Protein AF-A0A929WAT1-F1 (afdb_monomer)

Mean predicted aligned error: 8.31 Å

Solvent-accessible surface area (backbone atoms only — not comparable to full-atom values): 8447 Å² total; per-residue (Å²): 130,62,70,65,61,58,52,51,53,51,51,52,51,51,52,51,51,53,49,51,62,67,71,39,82,64,56,59,59,51,46,73,75,37,51,70,60,57,62,59,48,46,58,53,56,53,50,53,52,50,51,54,49,51,54,52,11,49,54,49,27,51,54,50,50,71,44,98,63,99,64,79,67,50,62,69,58,28,35,52,45,43,54,51,18,50,52,34,11,74,73,33,78,91,49,60,43,13,62,61,50,42,24,58,60,38,20,78,75,71,34,57,73,53,21,47,50,42,51,50,51,48,51,51,51,55,53,49,51,49,54,52,51,53,50,51,50,51,52,50,49,50,64,78,41,39,80,66,50,56,72,74,75,111

Nearest PDB structures (foldseek):
  8j05-assembly1_G  TM=2.604E-01  e=2.501E+00  Homo sapiens
  8w4u-assembly1_D  TM=3.345E-01  e=9.838E+00  Homo sapiens

Sequence (154 aa):
MKPLYRNLFLLFGLCAIAFMVYSFPEGWETIKRNPTNVLLYLPGVVGIWCFVYLCNAWAFQILVNTSDHDKHLSFAHAFKLTVSGFAFSYTTPFGSGGAPYRVMELSRYIGTPRAVSSVALYSMMHVFSHFFLWTTALLAFVIAHFDVMTTWLW

pLDDT: mean 85.73, std 8.64, range [52.69, 95.12]

Secondary structure (DSSP, 8-state):
--HHHHHHHHHHHHHHHHHHHHT-TTHHHHHHH-HHHHHHHHHHHHHHHHHHHHHHHHHHHHHHHTSS-S-PPPHHHHHHHHHHHHHHHHHSGGGTTHHHHHHHHHHHHH-HHHHHHHHHHHHHHHHHHHHHHHHHHHHHHHHHTHHHHHTT--

Structure (mmCIF, N/CA/C/O backbone):
data_AF-A0A929WAT1-F1
#
_entry.id   AF-A0A929WAT1-F1
#
loop_
_atom_site.group_PDB
_atom_site.id
_atom_site.type_symbol
_atom_site.label_atom_id
_atom_site.label_alt_id
_atom_site.label_comp_id
_atom_site.label_asym_id
_atom_site.label_entity_id
_atom_site.label_seq_id
_atom_site.pdbx_PDB_ins_code
_atom_site.Cartn_x
_atom_site.Cartn_y
_atom_site.Cartn_z
_atom_site.occupancy
_atom_site.B_iso_or_equiv
_atom_site.auth_seq_id
_atom_site.auth_comp_id
_atom_site.auth_asym_id
_atom_site.auth_atom_id
_atom_site.pdbx_PDB_model_num
ATOM 1 N N . MET A 1 1 ? -25.841 1.429 -0.253 1.00 58.09 1 MET A N 1
ATOM 2 C CA . MET A 1 1 ? -25.832 2.000 -1.622 1.00 58.09 1 MET A CA 1
ATOM 3 C C . MET A 1 1 ? -26.996 1.413 -2.400 1.00 58.09 1 MET A C 1
ATOM 5 O O . MET A 1 1 ? -27.203 0.209 -2.300 1.00 58.09 1 MET A O 1
ATOM 9 N N . LYS A 1 2 ? -27.766 2.222 -3.140 1.00 75.75 2 LYS A N 1
ATOM 10 C CA . LYS A 1 2 ? -28.819 1.672 -4.011 1.00 75.75 2 LYS A CA 1
ATOM 11 C C . LYS A 1 2 ? -28.162 0.794 -5.094 1.00 75.75 2 LYS A C 1
ATOM 13 O O . LYS A 1 2 ? -27.111 1.190 -5.605 1.00 75.75 2 LYS A O 1
ATOM 18 N N . PRO A 1 3 ? -28.746 -0.364 -5.451 1.00 80.56 3 PRO A N 1
ATOM 19 C CA . PRO A 1 3 ? -28.135 -1.328 -6.376 1.00 80.56 3 PRO A CA 1
ATOM 20 C C . PRO A 1 3 ? -27.798 -0.720 -7.746 1.00 80.56 3 PRO A C 1
ATOM 22 O O . PRO A 1 3 ? -26.823 -1.127 -8.369 1.00 80.56 3 PRO A O 1
ATOM 25 N N . LEU A 1 4 ? -28.535 0.316 -8.160 1.00 80.44 4 LEU A N 1
ATOM 26 C CA . LEU A 1 4 ? -28.301 1.072 -9.390 1.00 80.44 4 LEU A CA 1
ATOM 27 C C . LEU A 1 4 ? -26.890 1.682 -9.468 1.00 80.44 4 LEU A C 1
ATOM 29 O O . LEU A 1 4 ? -26.180 1.447 -10.439 1.00 80.44 4 LEU A O 1
ATOM 33 N N . TYR A 1 5 ? -26.454 2.422 -8.440 1.00 77.81 5 TYR A N 1
ATOM 34 C CA . TYR A 1 5 ? -25.145 3.092 -8.454 1.00 77.81 5 TYR A CA 1
ATOM 35 C C . TYR A 1 5 ? -23.990 2.094 -8.445 1.00 77.81 5 TYR A C 1
ATOM 37 O O . TYR A 1 5 ? -22.996 2.303 -9.129 1.00 77.81 5 TYR A O 1
ATOM 45 N N . ARG A 1 6 ? -24.142 0.982 -7.713 1.00 75.69 6 ARG A N 1
ATOM 46 C CA . ARG A 1 6 ? -23.158 -0.107 -7.700 1.00 75.69 6 ARG A CA 1
ATOM 47 C C . ARG A 1 6 ? -22.978 -0.700 -9.099 1.00 75.69 6 ARG A C 1
ATOM 49 O O . ARG A 1 6 ? -21.850 -0.883 -9.540 1.00 75.69 6 ARG A O 1
ATOM 56 N N . ASN A 1 7 ? -24.083 -0.974 -9.790 1.00 86.00 7 ASN A N 1
ATOM 57 C CA . ASN A 1 7 ? -24.047 -1.560 -11.128 1.00 86.00 7 ASN A CA 1
ATOM 58 C C . ASN A 1 7 ? -23.502 -0.569 -12.171 1.00 86.00 7 ASN A C 1
ATOM 60 O O . ASN A 1 7 ? -22.756 -0.976 -13.055 1.00 86.00 7 ASN A O 1
ATOM 64 N N . LEU A 1 8 ? -23.812 0.725 -12.038 1.00 85.81 8 LEU A N 1
ATOM 65 C CA . LEU A 1 8 ? -23.278 1.775 -12.909 1.00 85.81 8 LEU A CA 1
ATOM 66 C C . LEU A 1 8 ? -21.755 1.921 -12.761 1.00 85.81 8 LEU A C 1
ATOM 68 O O . LEU A 1 8 ? -21.040 2.006 -13.754 1.00 85.81 8 LEU A O 1
ATOM 72 N N . PHE A 1 9 ? -21.254 1.893 -11.522 1.00 77.69 9 PHE A N 1
ATOM 73 C CA . PHE A 1 9 ? -19.819 1.958 -11.239 1.00 77.69 9 PHE A CA 1
ATOM 74 C C . PHE A 1 9 ? -19.065 0.742 -11.784 1.00 77.69 9 PHE A C 1
ATOM 76 O O . PHE A 1 9 ? -17.972 0.871 -12.330 1.00 77.69 9 PHE A O 1
ATOM 83 N N . LEU A 1 10 ? -19.677 -0.439 -11.666 1.00 82.06 10 LEU A N 1
ATOM 84 C CA . LEU A 1 10 ? -19.139 -1.680 -12.212 1.00 82.06 10 LEU A CA 1
ATOM 85 C C . LEU A 1 10 ? -19.060 -1.617 -13.742 1.00 82.06 10 LEU A C 1
ATOM 87 O O . LEU A 1 10 ? -18.015 -1.934 -14.306 1.00 82.06 10 LEU A O 1
ATOM 91 N N . LEU A 1 11 ? -20.125 -1.154 -14.406 1.00 89.25 11 LEU A N 1
ATOM 92 C CA . LEU A 1 11 ? -20.143 -0.963 -15.858 1.00 89.25 11 LEU A CA 1
ATOM 93 C C . LEU A 1 11 ? -19.039 0.006 -16.302 1.00 89.25 11 LEU A C 1
ATOM 95 O O . LEU A 1 11 ? -18.285 -0.304 -17.218 1.00 89.25 11 LEU A O 1
ATOM 99 N N . PHE A 1 12 ? -18.901 1.142 -15.614 1.00 86.19 12 PHE A N 1
ATOM 100 C CA . PHE A 1 12 ? -17.847 2.116 -15.888 1.00 86.19 12 PHE A CA 1
ATOM 101 C C . PHE A 1 12 ? -16.445 1.502 -15.762 1.00 86.19 12 PHE A C 1
ATOM 103 O O . PHE A 1 12 ? -15.622 1.669 -16.661 1.00 86.19 12 PHE A O 1
ATOM 110 N N . GLY A 1 13 ? -16.184 0.744 -14.691 1.00 80.19 13 GLY A N 1
ATOM 111 C CA . GLY A 1 13 ? -14.913 0.041 -14.504 1.00 80.19 13 GLY A CA 1
ATOM 112 C C . GLY A 1 13 ? -14.619 -0.964 -15.621 1.00 80.19 13 GLY A C 1
ATOM 113 O O . GLY A 1 13 ? -13.507 -0.990 -16.143 1.00 80.19 13 GLY A O 1
ATOM 114 N N . LEU A 1 14 ? -15.620 -1.742 -16.049 1.00 88.44 14 LEU A N 1
ATOM 115 C CA . LEU A 1 14 ? -15.480 -2.668 -17.179 1.00 88.44 14 LEU A CA 1
ATOM 116 C C . LEU A 1 14 ? -15.182 -1.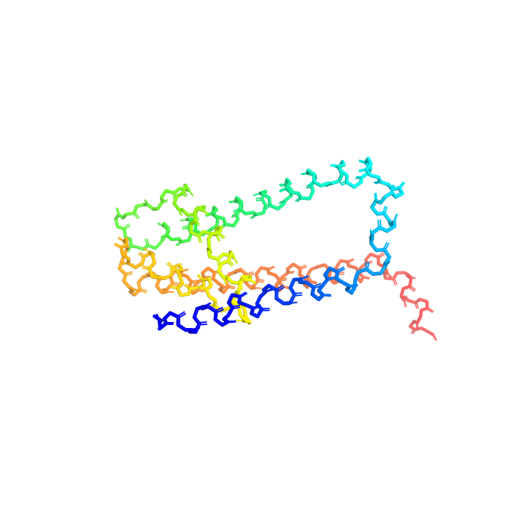935 -18.493 1.00 88.44 14 LEU A C 1
ATOM 118 O O . LEU A 1 14 ? -14.295 -2.356 -19.234 1.00 88.44 14 LEU A O 1
ATOM 122 N N . CYS A 1 15 ? -15.868 -0.822 -18.766 1.00 90.12 15 CYS A N 1
ATOM 123 C CA . CYS A 1 15 ? -15.592 0.012 -19.935 1.00 90.12 15 CYS A CA 1
ATOM 124 C C . CYS A 1 15 ? -14.167 0.583 -19.906 1.00 90.12 15 CYS A C 1
ATOM 126 O O . CYS A 1 15 ? -13.487 0.562 -20.929 1.00 90.12 15 CYS A O 1
ATOM 128 N N . ALA A 1 16 ? -13.687 1.041 -18.745 1.00 84.19 16 ALA A N 1
ATOM 129 C CA . ALA A 1 16 ? -12.325 1.548 -18.588 1.00 84.19 16 ALA A CA 1
ATOM 130 C C . ALA A 1 16 ? -11.266 0.457 -18.827 1.00 84.19 16 ALA A C 1
ATOM 132 O O . ALA A 1 16 ? -10.267 0.710 -19.499 1.00 84.19 16 ALA A O 1
ATOM 133 N N . ILE A 1 17 ? -11.497 -0.768 -18.337 1.00 86.50 17 ILE A N 1
ATOM 134 C CA . ILE A 1 17 ? -10.619 -1.920 -18.601 1.00 86.50 17 ILE A CA 1
ATOM 135 C C . ILE A 1 17 ? -10.611 -2.258 -20.095 1.00 86.50 17 ILE A C 1
ATOM 137 O O . ILE A 1 17 ? -9.541 -2.419 -20.678 1.00 86.50 17 ILE A O 1
ATOM 141 N N . ALA A 1 18 ? -11.783 -2.323 -20.735 1.00 88.94 18 ALA A N 1
ATOM 142 C CA . ALA A 1 18 ? -11.887 -2.586 -22.169 1.00 88.94 18 ALA A CA 1
ATOM 143 C C . ALA A 1 18 ? -11.156 -1.516 -22.997 1.00 88.94 18 ALA A C 1
ATOM 145 O O . ALA A 1 18 ? -10.433 -1.847 -23.935 1.00 88.94 18 ALA A O 1
ATOM 146 N N . PHE A 1 19 ? -11.280 -0.243 -22.611 1.00 89.00 19 PHE A N 1
ATOM 147 C CA . PHE A 1 19 ? -10.563 0.861 -23.241 1.00 89.00 19 PHE A CA 1
ATOM 148 C C . PHE A 1 19 ? -9.044 0.762 -23.053 1.00 89.00 19 PHE A C 1
ATOM 150 O O . PHE A 1 19 ? -8.308 0.989 -24.012 1.00 89.00 19 PHE A O 1
ATOM 157 N N . MET A 1 20 ? -8.566 0.390 -21.859 1.00 85.56 20 MET A N 1
ATOM 158 C CA . MET A 1 20 ? -7.138 0.154 -21.609 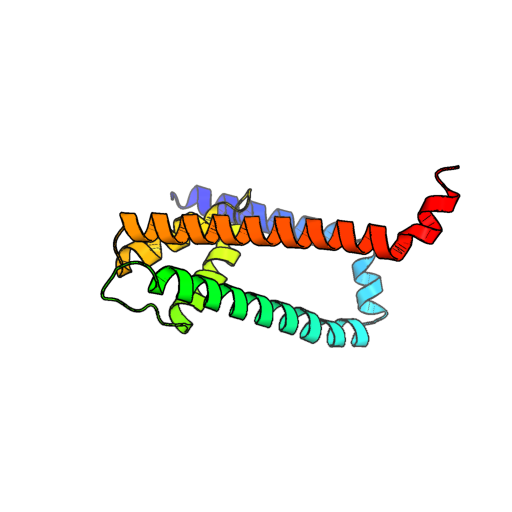1.00 85.56 20 MET A CA 1
ATOM 159 C C . MET A 1 20 ? -6.588 -0.981 -22.474 1.00 85.56 20 MET A C 1
ATOM 161 O O . MET A 1 20 ? -5.518 -0.836 -23.050 1.00 85.56 20 MET A O 1
ATOM 165 N N . VAL A 1 21 ? -7.331 -2.084 -22.602 1.00 86.38 21 VAL A N 1
ATOM 166 C CA . VAL A 1 21 ? -6.947 -3.228 -23.445 1.00 86.38 21 VAL A CA 1
ATOM 167 C C . VAL A 1 21 ? -6.924 -2.855 -24.929 1.00 86.38 21 VAL A C 1
ATOM 169 O O . VAL A 1 21 ? -6.019 -3.272 -25.651 1.00 86.38 21 VAL A O 1
ATOM 172 N N . TYR A 1 22 ? -7.904 -2.072 -25.387 1.00 86.00 22 TYR A N 1
ATOM 173 C CA . TYR A 1 22 ? -7.967 -1.586 -26.765 1.00 86.00 22 TYR A CA 1
ATOM 174 C C . TYR A 1 22 ? -6.839 -0.593 -27.077 1.00 86.00 22 TYR A C 1
ATOM 176 O O . TYR A 1 22 ? -6.203 -0.680 -28.123 1.00 86.00 22 TYR A O 1
ATOM 184 N N . SER A 1 23 ? -6.540 0.313 -26.144 1.00 85.25 23 SER A N 1
ATOM 185 C CA . SER A 1 23 ? -5.504 1.346 -26.278 1.00 85.25 23 SER A CA 1
ATOM 186 C C . SER A 1 23 ? -4.103 0.838 -25.925 1.00 85.25 23 SER A C 1
ATOM 188 O O . SER A 1 23 ? -3.279 1.623 -25.465 1.00 85.25 23 SER A O 1
ATOM 190 N N . PHE A 1 24 ? -3.831 -0.461 -26.102 1.00 82.38 24 PHE A N 1
ATOM 191 C CA . PHE A 1 24 ? -2.552 -1.113 -25.800 1.00 82.38 24 PHE A CA 1
ATOM 192 C C . PHE A 1 24 ? -1.852 -1.551 -27.103 1.00 82.38 24 PHE A C 1
ATOM 194 O O . PHE A 1 24 ? -1.785 -2.748 -27.393 1.00 82.38 24 PHE A O 1
ATOM 201 N N . PRO A 1 25 ? -1.357 -0.613 -27.937 1.00 68.62 25 PRO A N 1
ATOM 202 C CA . PRO A 1 25 ? -1.098 -0.871 -29.352 1.00 68.62 25 PRO A CA 1
ATOM 203 C C . PRO A 1 25 ? 0.155 -1.727 -29.559 1.00 68.62 25 PRO A C 1
ATOM 205 O O . PRO A 1 25 ? 0.172 -2.602 -30.417 1.00 68.62 25 PRO A O 1
ATOM 208 N N . GLU A 1 26 ? 1.191 -1.525 -28.741 1.00 72.88 26 GLU A N 1
ATOM 209 C CA . GLU A 1 26 ? 2.476 -2.234 -28.874 1.00 72.88 26 GLU A CA 1
ATOM 210 C C . GLU A 1 26 ? 2.649 -3.391 -27.888 1.00 72.88 26 GLU A C 1
ATOM 212 O O . GLU A 1 26 ? 3.526 -4.249 -28.038 1.00 72.88 26 GLU A O 1
ATOM 217 N N . GLY A 1 27 ? 1.815 -3.443 -26.854 1.00 77.19 27 GLY A N 1
ATOM 218 C CA . GLY A 1 27 ? 2.002 -4.413 -25.791 1.00 77.19 27 GLY A CA 1
ATOM 219 C C . GLY A 1 27 ? 1.595 -5.831 -26.192 1.00 77.19 27 GLY A C 1
ATOM 220 O O . GLY A 1 27 ? 2.242 -6.786 -25.762 1.00 77.19 27 GLY A O 1
ATOM 221 N N . TRP A 1 28 ? 0.611 -5.995 -27.086 1.00 79.00 28 TRP A N 1
ATOM 222 C CA . TRP A 1 28 ? 0.225 -7.326 -27.568 1.00 79.00 28 TRP A CA 1
ATOM 223 C C . TRP A 1 28 ? 1.301 -8.001 -28.413 1.00 79.00 28 TRP A C 1
ATOM 225 O O . TRP A 1 28 ? 1.586 -9.182 -28.213 1.00 79.00 28 TRP A O 1
ATOM 235 N N . GLU A 1 29 ? 1.943 -7.256 -29.306 1.00 80.81 29 GLU A N 1
ATOM 236 C CA . GLU A 1 29 ? 3.038 -7.783 -30.124 1.00 80.81 29 GLU A CA 1
ATOM 237 C C . GLU A 1 29 ? 4.296 -8.043 -29.282 1.00 80.81 29 GLU A C 1
ATOM 239 O O . GLU A 1 29 ? 4.966 -9.062 -29.458 1.00 80.81 29 GLU A O 1
ATOM 244 N N . THR A 1 30 ? 4.565 -7.203 -28.279 1.00 78.81 30 THR A N 1
ATOM 245 C CA . THR A 1 30 ? 5.676 -7.404 -27.334 1.00 78.81 30 THR A CA 1
ATOM 246 C C . THR A 1 30 ? 5.509 -8.678 -26.498 1.00 78.81 30 THR A C 1
ATOM 248 O O . THR A 1 30 ? 6.470 -9.435 -26.334 1.00 78.81 30 THR A O 1
ATOM 251 N N . ILE A 1 31 ? 4.291 -8.960 -26.015 1.00 82.25 31 ILE A N 1
ATOM 252 C CA . ILE A 1 31 ? 3.980 -10.182 -25.254 1.00 82.25 31 ILE A CA 1
ATOM 253 C C . ILE A 1 31 ? 4.121 -11.426 -26.139 1.00 82.25 31 ILE A C 1
ATOM 255 O O . ILE A 1 31 ? 4.736 -12.405 -25.716 1.00 82.25 31 ILE A O 1
ATOM 259 N N . LYS A 1 32 ? 3.608 -11.388 -27.378 1.00 82.12 32 LYS A N 1
ATOM 260 C CA . LYS A 1 32 ? 3.723 -12.510 -28.328 1.00 82.12 32 LYS A CA 1
ATOM 261 C C . LYS A 1 32 ? 5.167 -12.799 -28.730 1.00 82.12 32 LYS A C 1
ATOM 263 O O . LYS A 1 32 ? 5.518 -13.957 -28.934 1.00 82.12 32 LYS A O 1
ATOM 268 N N . ARG A 1 33 ? 6.001 -11.762 -28.849 1.00 84.50 33 ARG A N 1
ATOM 269 C CA . ARG A 1 33 ? 7.406 -11.890 -29.258 1.00 84.50 33 ARG A CA 1
ATOM 270 C C . ARG A 1 33 ? 8.316 -12.392 -28.132 1.00 84.50 33 ARG A C 1
ATOM 272 O O . ARG A 1 33 ? 9.327 -13.018 -28.425 1.00 84.50 33 ARG A O 1
ATOM 279 N N . ASN A 1 34 ? 7.968 -12.146 -26.864 1.00 85.69 34 ASN A N 1
ATOM 280 C CA . ASN A 1 34 ? 8.779 -12.520 -25.695 1.00 85.69 34 ASN A CA 1
ATOM 281 C C . ASN A 1 34 ? 7.976 -13.224 -24.574 1.00 85.69 34 ASN A C 1
ATOM 283 O O . ASN A 1 34 ? 8.060 -12.812 -23.412 1.00 85.69 34 ASN A O 1
ATOM 287 N N . PRO A 1 35 ? 7.227 -14.304 -24.863 1.00 83.38 35 PRO A N 1
ATOM 288 C CA . PRO A 1 35 ? 6.318 -14.913 -23.891 1.00 83.38 35 PRO A CA 1
ATOM 289 C C . PRO A 1 35 ? 7.062 -15.486 -22.677 1.00 83.38 35 PRO A C 1
ATOM 291 O O . PRO A 1 35 ? 6.623 -15.313 -21.542 1.00 83.38 35 PRO A O 1
ATOM 294 N N . THR A 1 36 ? 8.225 -16.105 -22.898 1.00 82.31 36 THR A N 1
ATOM 295 C CA . THR A 1 36 ? 9.039 -16.711 -21.836 1.00 82.31 36 THR A CA 1
ATOM 296 C C . THR A 1 36 ? 9.563 -15.670 -20.853 1.00 82.31 36 THR A C 1
ATOM 298 O O . THR A 1 36 ? 9.474 -15.871 -19.647 1.00 82.31 36 THR A O 1
ATOM 301 N N . ASN A 1 37 ? 10.057 -14.533 -21.350 1.00 84.00 37 ASN A N 1
ATOM 302 C CA . ASN A 1 37 ? 10.586 -13.470 -20.497 1.00 84.00 37 ASN A CA 1
ATOM 303 C C . ASN A 1 37 ? 9.466 -12.822 -19.679 1.00 84.00 37 ASN A C 1
ATOM 305 O O . ASN A 1 37 ? 9.603 -12.670 -18.470 1.00 84.00 37 ASN A O 1
ATOM 309 N N . VAL A 1 38 ? 8.329 -12.508 -20.311 1.00 84.25 38 VAL A N 1
ATOM 310 C CA . VAL A 1 38 ? 7.158 -11.947 -19.616 1.00 84.25 38 VAL A CA 1
ATOM 311 C C . VAL A 1 38 ? 6.685 -12.883 -18.504 1.00 84.25 38 VAL A C 1
ATOM 313 O O . VAL A 1 38 ? 6.460 -12.437 -17.378 1.00 84.25 38 VAL A O 1
ATOM 316 N N . LEU A 1 39 ? 6.591 -14.185 -18.789 1.00 84.38 39 LEU A N 1
ATOM 317 C CA . LEU A 1 39 ? 6.165 -15.173 -17.803 1.00 84.38 39 LEU A CA 1
ATOM 318 C C . LEU A 1 39 ? 7.179 -15.340 -16.664 1.00 84.38 39 LEU A C 1
ATOM 320 O O . LEU A 1 39 ? 6.772 -15.599 -15.538 1.00 84.38 39 LEU A O 1
ATOM 324 N N . LEU A 1 40 ? 8.475 -15.166 -16.930 1.00 88.00 40 LEU A N 1
ATOM 325 C CA . LEU A 1 40 ? 9.534 -15.301 -15.929 1.00 88.00 40 LEU A CA 1
ATOM 326 C C . LEU A 1 40 ? 9.661 -14.062 -15.024 1.00 88.00 40 LEU A C 1
ATOM 328 O O . LEU A 1 40 ? 9.909 -14.201 -13.827 1.00 88.00 40 LEU A O 1
ATOM 332 N N . TYR A 1 41 ? 9.435 -12.856 -15.555 1.00 88.25 41 TYR A N 1
ATOM 333 C CA . TYR A 1 41 ? 9.427 -11.620 -14.759 1.00 88.25 41 TYR A CA 1
ATOM 334 C C . TYR A 1 41 ? 8.182 -11.484 -13.876 1.00 88.25 41 TYR A C 1
ATOM 336 O O . TYR A 1 41 ? 8.249 -10.870 -12.810 1.00 88.25 41 TYR A O 1
ATOM 344 N N . LEU A 1 42 ? 7.052 -12.070 -14.282 1.00 88.94 42 LEU A N 1
ATOM 345 C CA . LEU A 1 42 ? 5.783 -11.946 -13.567 1.00 88.94 42 LEU A CA 1
ATOM 346 C C . LEU A 1 42 ? 5.846 -12.469 -12.112 1.00 88.94 42 LEU A C 1
ATOM 348 O O . LEU A 1 42 ? 5.459 -11.717 -11.215 1.00 88.94 42 LEU A O 1
ATOM 352 N N . PRO A 1 43 ? 6.405 -13.661 -11.815 1.00 91.69 43 PRO A N 1
ATOM 353 C CA . PRO A 1 43 ? 6.662 -14.104 -10.445 1.00 91.69 43 PRO A CA 1
ATOM 354 C C . PRO A 1 43 ? 7.550 -13.151 -9.644 1.00 91.69 43 PRO A C 1
ATOM 356 O O . PRO A 1 43 ? 7.299 -12.950 -8.460 1.00 91.69 43 PRO A O 1
ATOM 359 N N . GLY A 1 44 ? 8.557 -12.537 -10.274 1.00 91.88 44 GLY A N 1
ATOM 360 C CA . GLY A 1 44 ? 9.432 -11.565 -9.614 1.00 91.88 44 GLY A CA 1
ATOM 361 C C . GLY A 1 44 ? 8.662 -10.327 -9.159 1.00 91.88 44 GLY A C 1
ATOM 362 O O . GLY A 1 44 ? 8.737 -9.937 -7.995 1.00 91.88 44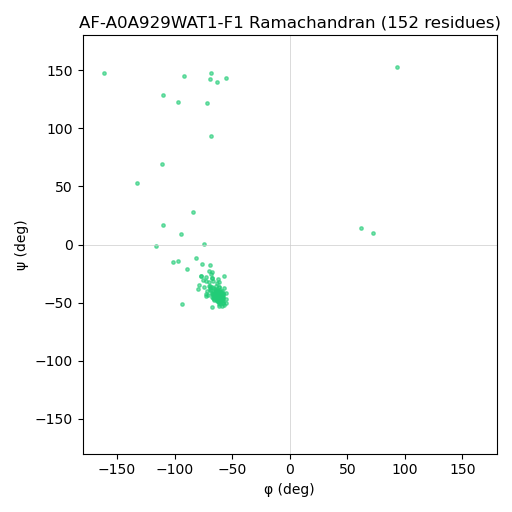 GLY A O 1
ATOM 363 N N . VAL A 1 45 ? 7.846 -9.761 -10.051 1.00 91.25 45 VAL A N 1
ATOM 364 C CA . VAL A 1 45 ? 6.981 -8.615 -9.738 1.00 91.25 45 VAL A CA 1
ATOM 365 C C . VAL A 1 45 ? 5.986 -8.976 -8.633 1.00 91.25 45 VAL A C 1
ATOM 367 O O . VAL A 1 45 ? 5.884 -8.258 -7.639 1.00 91.25 45 VAL A O 1
ATOM 370 N N . VAL A 1 46 ? 5.289 -10.108 -8.762 1.00 92.44 46 VAL A N 1
ATOM 371 C CA . VAL A 1 46 ? 4.322 -10.577 -7.755 1.00 92.44 46 VAL A CA 1
ATOM 372 C C . VAL A 1 46 ? 5.000 -10.822 -6.404 1.00 92.44 46 VAL A C 1
ATOM 374 O O . VAL A 1 46 ? 4.453 -10.442 -5.370 1.00 92.44 46 VAL A O 1
ATOM 377 N N . GLY A 1 47 ? 6.199 -11.406 -6.397 1.00 94.06 47 GLY A N 1
ATOM 378 C CA . GLY A 1 47 ? 6.978 -11.665 -5.189 1.00 94.06 47 GLY A CA 1
ATOM 379 C C . GLY A 1 47 ? 7.365 -10.383 -4.454 1.00 94.06 47 GLY A C 1
ATOM 380 O O . GLY A 1 47 ? 7.153 -10.286 -3.245 1.00 94.06 47 GLY A O 1
ATOM 381 N N . ILE A 1 48 ? 7.850 -9.372 -5.182 1.00 94.19 48 ILE A N 1
ATOM 382 C CA . ILE A 1 48 ? 8.179 -8.055 -4.613 1.00 94.19 48 ILE A CA 1
ATOM 383 C C . ILE A 1 48 ? 6.930 -7.414 -4.002 1.00 94.19 48 ILE A C 1
ATOM 385 O O . ILE A 1 48 ? 6.961 -6.967 -2.857 1.00 94.19 48 ILE A O 1
ATOM 389 N N . TRP A 1 49 ? 5.806 -7.414 -4.722 1.00 91.12 49 TRP A N 1
ATOM 390 C CA . TRP A 1 49 ? 4.552 -6.859 -4.207 1.00 91.12 49 TRP A CA 1
AT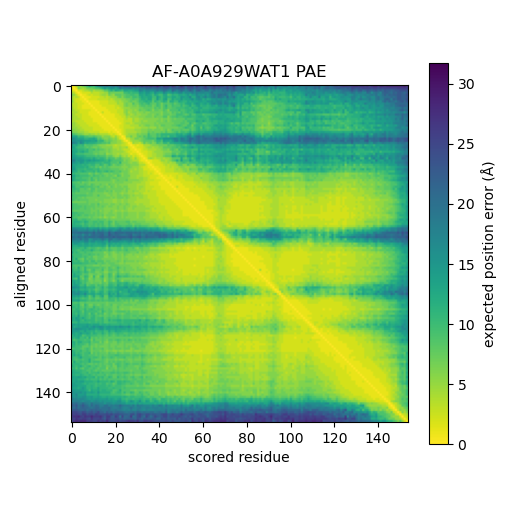OM 391 C C . TRP A 1 49 ? 4.038 -7.608 -2.977 1.00 91.12 49 TRP A C 1
ATOM 393 O O . TRP A 1 49 ? 3.598 -6.974 -2.018 1.00 91.12 49 TRP A O 1
ATOM 403 N N . CYS A 1 50 ? 4.145 -8.937 -2.962 1.00 92.81 50 CYS A N 1
ATOM 404 C CA . CYS A 1 50 ? 3.806 -9.748 -1.797 1.00 92.81 50 CYS A CA 1
ATOM 405 C C . CYS A 1 50 ? 4.639 -9.327 -0.579 1.00 92.81 50 CYS A C 1
ATOM 407 O O . CYS A 1 50 ? 4.083 -9.034 0.479 1.00 92.81 50 CYS A O 1
ATOM 409 N N . PHE A 1 51 ? 5.957 -9.194 -0.749 1.00 94.50 51 PHE A N 1
ATOM 410 C CA . PHE A 1 51 ? 6.857 -8.737 0.308 1.00 94.50 51 PHE A CA 1
ATOM 411 C C . PHE A 1 51 ? 6.481 -7.342 0.830 1.00 94.50 51 PHE A C 1
ATOM 413 O O . PHE A 1 51 ? 6.323 -7.149 2.036 1.00 94.50 51 PHE A O 1
ATOM 420 N N . VAL A 1 52 ? 6.230 -6.385 -0.068 1.00 92.62 52 VAL A N 1
ATOM 421 C CA . VAL A 1 52 ? 5.795 -5.025 0.295 1.00 92.62 52 VAL A CA 1
ATOM 422 C C . VAL A 1 52 ? 4.483 -5.042 1.087 1.00 92.62 52 VAL A C 1
ATOM 424 O O . VAL A 1 52 ? 4.325 -4.289 2.052 1.00 92.62 52 VAL A O 1
ATOM 427 N N . TYR A 1 53 ? 3.534 -5.903 0.715 1.00 92.12 53 TYR A N 1
ATOM 428 C CA . TYR A 1 53 ? 2.258 -6.033 1.419 1.00 92.12 53 TYR A CA 1
ATOM 429 C C . TYR A 1 53 ? 2.424 -6.660 2.806 1.00 92.12 53 TYR A C 1
ATOM 431 O O . TYR A 1 53 ? 1.760 -6.220 3.745 1.00 92.12 53 TYR A O 1
ATOM 439 N N . LEU A 1 54 ? 3.323 -7.636 2.960 1.00 94.19 54 LEU A N 1
ATOM 440 C CA . LEU A 1 54 ? 3.657 -8.226 4.258 1.00 94.19 54 LEU A CA 1
ATOM 441 C C . LEU A 1 54 ? 4.273 -7.181 5.197 1.00 94.19 54 LEU A C 1
ATOM 443 O O . LEU A 1 54 ? 3.804 -7.033 6.325 1.00 94.19 54 LEU A O 1
ATOM 447 N N . CYS A 1 55 ? 5.246 -6.396 4.723 1.00 94.12 55 CYS A N 1
ATOM 448 C CA . CYS A 1 55 ? 5.836 -5.303 5.502 1.00 94.12 55 CYS A CA 1
ATOM 449 C C . CYS A 1 55 ? 4.790 -4.250 5.895 1.00 94.12 55 CYS A C 1
ATOM 451 O O . CYS A 1 55 ? 4.749 -3.818 7.046 1.00 94.12 55 CYS A O 1
ATOM 453 N N . ASN A 1 56 ? 3.899 -3.876 4.973 1.00 93.12 56 ASN A N 1
ATOM 454 C CA . ASN A 1 56 ? 2.817 -2.933 5.260 1.00 93.12 56 ASN A CA 1
ATOM 455 C C . ASN A 1 56 ? 1.822 -3.468 6.294 1.00 93.12 56 ASN A C 1
ATOM 457 O O . ASN A 1 56 ? 1.396 -2.732 7.183 1.00 93.12 56 ASN A O 1
ATOM 461 N N . ALA A 1 57 ? 1.449 -4.743 6.189 1.00 93.69 57 ALA A N 1
ATOM 462 C CA . ALA A 1 57 ? 0.584 -5.397 7.160 1.00 93.69 57 ALA A CA 1
ATOM 463 C C . ALA A 1 57 ? 1.230 -5.453 8.543 1.00 93.69 57 ALA A C 1
ATOM 465 O O . ALA A 1 57 ? 0.557 -5.201 9.541 1.00 93.69 57 ALA A O 1
ATOM 466 N N . TRP A 1 58 ? 2.532 -5.721 8.593 1.00 93.88 58 TRP A N 1
ATOM 467 C CA . TRP A 1 58 ? 3.277 -5.752 9.839 1.00 93.88 58 TRP A CA 1
ATOM 468 C C . TRP A 1 58 ? 3.362 -4.368 10.487 1.00 93.88 58 TRP A C 1
ATOM 470 O O . TRP A 1 58 ? 3.046 -4.225 11.666 1.00 93.88 58 TRP A O 1
ATOM 480 N N . ALA A 1 59 ? 3.677 -3.330 9.707 1.00 92.50 59 ALA A N 1
ATOM 481 C CA . ALA A 1 59 ? 3.684 -1.949 10.181 1.00 92.50 59 ALA A CA 1
ATOM 482 C C . ALA A 1 59 ? 2.309 -1.522 10.725 1.00 92.50 59 ALA A C 1
ATOM 484 O O . ALA A 1 59 ? 2.218 -0.932 11.801 1.00 92.50 59 ALA A O 1
ATOM 485 N N . PHE A 1 60 ? 1.228 -1.873 10.018 1.00 92.12 60 PHE A N 1
ATOM 486 C CA . PHE A 1 60 ? -0.136 -1.609 10.478 1.00 92.12 60 PHE A CA 1
ATOM 487 C C . PHE A 1 60 ? -0.458 -2.348 11.784 1.00 92.12 60 PHE A C 1
ATOM 489 O O . PHE A 1 60 ? -1.029 -1.758 12.698 1.00 92.12 60 PHE A O 1
ATOM 496 N N . GLN A 1 61 ? -0.059 -3.617 11.902 1.00 93.69 61 GLN A N 1
ATOM 497 C CA . GLN A 1 61 ? -0.263 -4.413 13.110 1.00 93.69 61 GLN A CA 1
ATOM 498 C C . GLN A 1 61 ? 0.452 -3.810 14.322 1.00 93.69 61 GLN A C 1
ATOM 500 O O . GLN A 1 61 ? -0.158 -3.697 15.382 1.00 93.69 61 GLN A O 1
ATOM 505 N N . ILE A 1 62 ? 1.725 -3.426 14.171 1.00 91.75 62 ILE A N 1
ATOM 506 C CA . ILE A 1 62 ? 2.509 -2.797 15.242 1.00 91.75 62 ILE A CA 1
ATOM 507 C C . ILE A 1 62 ? 1.799 -1.530 15.710 1.00 91.75 62 ILE A C 1
ATOM 509 O O . ILE A 1 62 ? 1.524 -1.382 16.893 1.00 91.75 62 ILE A O 1
ATOM 513 N N . LEU A 1 63 ? 1.422 -0.658 14.775 1.00 90.06 63 LEU A N 1
ATOM 514 C CA . LEU A 1 63 ? 0.805 0.625 15.092 1.00 90.06 63 LEU A CA 1
ATOM 515 C C . LEU A 1 63 ? -0.543 0.476 15.813 1.00 90.06 63 LEU A C 1
ATOM 517 O O . LEU A 1 63 ? -0.822 1.206 16.766 1.00 90.06 63 LEU A O 1
ATOM 521 N N . VAL A 1 64 ? -1.371 -0.486 15.397 1.00 87.94 64 VAL A N 1
ATOM 522 C CA . VAL A 1 64 ? -2.616 -0.800 16.109 1.00 87.94 64 VAL A CA 1
ATOM 523 C C . VAL A 1 64 ? -2.306 -1.354 17.500 1.00 87.94 64 VAL A C 1
ATOM 525 O O . VAL A 1 64 ? -2.860 -0.852 18.469 1.00 87.94 64 VAL A O 1
ATOM 528 N N . ASN A 1 65 ? -1.386 -2.313 17.627 1.00 88.31 65 ASN A N 1
ATOM 529 C CA . ASN A 1 65 ? -1.061 -2.975 18.898 1.00 88.31 65 ASN A CA 1
ATOM 530 C C . ASN A 1 65 ? -0.330 -2.084 19.912 1.00 88.31 65 ASN A C 1
ATOM 532 O O . ASN A 1 65 ? -0.395 -2.363 21.102 1.00 88.31 65 ASN A O 1
ATOM 536 N N . THR A 1 66 ? 0.350 -1.026 19.469 1.00 84.62 66 THR A N 1
ATOM 537 C CA . THR A 1 66 ? 0.946 -0.007 20.350 1.00 84.62 66 THR A CA 1
ATOM 538 C C . THR A 1 66 ? -0.102 0.953 20.923 1.00 84.62 66 THR A C 1
ATOM 540 O O . THR A 1 66 ? 0.170 1.652 21.894 1.00 84.62 66 THR A O 1
ATOM 543 N N . SER A 1 67 ? -1.306 1.002 20.347 1.00 75.25 67 SER A N 1
ATOM 544 C CA . SER A 1 67 ? -2.397 1.810 20.897 1.00 75.25 67 SER A CA 1
ATOM 545 C C . SER A 1 67 ? -2.874 1.206 22.227 1.00 75.25 67 SER A C 1
ATOM 547 O O . SER A 1 67 ? -2.938 -0.012 22.361 1.00 75.25 67 SER A O 1
ATOM 549 N N . ASP A 1 68 ? -3.230 2.037 23.205 1.00 68.25 68 ASP A N 1
ATOM 550 C CA . ASP A 1 68 ? -3.628 1.598 24.552 1.00 68.25 68 ASP A CA 1
ATOM 551 C C . ASP A 1 68 ? -4.987 0.855 24.534 1.00 68.25 68 ASP A C 1
ATOM 553 O O . ASP A 1 68 ? -6.064 1.468 24.496 1.00 68.25 68 ASP A O 1
ATOM 557 N N . HIS A 1 69 ? -4.942 -0.481 24.432 1.00 72.44 69 HIS A N 1
ATOM 558 C CA . HIS A 1 69 ? -6.104 -1.374 24.454 1.00 72.44 69 HIS A CA 1
ATOM 559 C C . HIS A 1 69 ? -5.725 -2.831 24.770 1.00 72.44 69 HIS A C 1
ATOM 561 O O . HIS A 1 69 ? -4.695 -3.327 24.329 1.00 72.44 69 HIS A O 1
ATOM 567 N N . ASP A 1 70 ? -6.627 -3.551 25.441 1.00 73.62 70 ASP A N 1
ATOM 568 C CA . ASP A 1 70 ? -6.404 -4.937 25.896 1.00 73.62 70 ASP A CA 1
ATOM 569 C C . ASP A 1 70 ? -6.452 -6.000 24.781 1.00 73.62 70 ASP A C 1
ATOM 571 O O . ASP A 1 70 ? -6.351 -7.199 25.042 1.00 73.62 70 ASP A O 1
ATOM 575 N N . LYS A 1 71 ? -6.677 -5.597 23.525 1.00 77.25 71 LYS A N 1
ATOM 576 C CA . LYS A 1 71 ? -6.867 -6.524 22.402 1.00 77.25 71 LYS A CA 1
ATOM 577 C C . LYS A 1 71 ? -5.672 -6.470 21.467 1.00 77.25 71 LYS A C 1
ATOM 579 O O . LYS A 1 71 ? -5.327 -5.414 20.970 1.00 77.25 71 LYS A O 1
ATOM 584 N N . HIS A 1 72 ? -5.097 -7.619 21.137 1.00 81.88 72 HIS A N 1
ATOM 585 C CA . HIS A 1 72 ? -4.022 -7.691 20.152 1.00 81.88 72 HIS A CA 1
ATOM 586 C C . HIS A 1 72 ? -4.563 -8.078 18.776 1.00 81.88 72 HIS A C 1
ATOM 588 O O . HIS A 1 72 ? -5.150 -9.145 18.590 1.00 81.88 72 HIS A O 1
ATOM 594 N N . LEU A 1 73 ? -4.315 -7.233 17.776 1.00 86.12 73 LEU A N 1
ATOM 595 C CA . LEU A 1 73 ? -4.574 -7.558 16.383 1.00 86.12 73 LEU A CA 1
ATOM 596 C C . LEU A 1 73 ? -3.542 -8.594 15.905 1.00 86.12 73 LEU A C 1
ATOM 598 O O . LEU A 1 73 ? -2.328 -8.364 15.939 1.00 86.12 73 LEU A O 1
ATOM 602 N N . SER A 1 74 ? -4.034 -9.746 15.449 1.00 91.12 74 SER A N 1
ATOM 603 C CA . SER A 1 74 ? -3.214 -10.783 14.813 1.00 91.12 74 SER A CA 1
ATOM 604 C C . SER A 1 74 ? -2.695 -10.320 13.448 1.00 91.12 74 SER A C 1
ATOM 606 O O . SER A 1 74 ? -3.400 -9.619 12.715 1.00 91.12 74 SER A O 1
ATOM 608 N N . PHE A 1 75 ? -1.497 -10.776 13.067 1.00 91.38 75 PHE A N 1
ATOM 609 C CA . PHE A 1 75 ? -0.887 -10.480 11.767 1.00 91.38 75 PHE A CA 1
ATOM 610 C C . PHE A 1 75 ? -1.795 -10.874 10.599 1.00 91.38 75 PHE A C 1
ATOM 612 O O . PHE A 1 75 ? -1.963 -10.098 9.666 1.00 91.38 75 PHE A O 1
ATOM 619 N N . ALA A 1 76 ? -2.453 -12.036 10.666 1.00 91.88 76 ALA A N 1
ATOM 620 C CA . ALA A 1 76 ? -3.357 -12.483 9.604 1.00 91.88 76 ALA A CA 1
ATOM 621 C C . ALA A 1 76 ? -4.542 -11.520 9.411 1.00 91.88 76 ALA A C 1
ATOM 623 O O . ALA A 1 76 ? -4.971 -11.254 8.286 1.00 91.88 76 ALA A O 1
ATOM 624 N N . HIS A 1 77 ? -5.048 -10.955 10.511 1.00 91.44 77 HIS A N 1
ATOM 625 C CA . HIS A 1 77 ? -6.143 -9.994 10.463 1.00 91.44 77 HIS A CA 1
ATOM 626 C C . HIS A 1 77 ? -5.667 -8.640 9.921 1.00 91.44 77 HIS A C 1
ATOM 628 O O . HIS A 1 77 ? -6.322 -8.064 9.050 1.00 91.44 77 HIS A O 1
ATOM 634 N N . ALA A 1 78 ? -4.492 -8.176 10.358 1.00 91.50 78 ALA A N 1
ATOM 635 C CA . ALA A 1 78 ? -3.844 -6.986 9.815 1.00 91.50 78 ALA A CA 1
ATOM 636 C C . ALA A 1 78 ? -3.553 -7.132 8.313 1.00 91.50 78 ALA A C 1
ATOM 638 O O . ALA A 1 78 ? -3.854 -6.229 7.540 1.00 91.50 78 ALA A O 1
ATOM 639 N N . PHE A 1 79 ? -3.057 -8.289 7.872 1.00 92.88 79 PHE A N 1
ATOM 640 C CA . PHE A 1 79 ? -2.793 -8.585 6.466 1.00 92.88 79 PHE A CA 1
ATOM 641 C C . PHE A 1 79 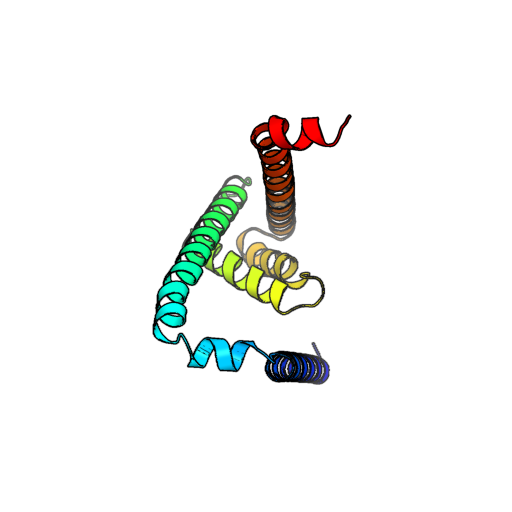? -4.067 -8.5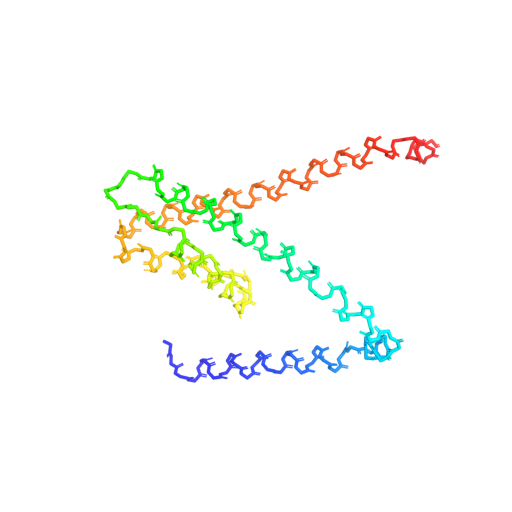43 5.624 1.00 92.88 79 PHE A C 1
ATOM 643 O O . PHE A 1 79 ? -4.107 -7.849 4.608 1.00 92.88 79 PHE A O 1
ATOM 650 N N . LYS A 1 80 ? -5.147 -9.187 6.088 1.00 93.56 80 LYS A N 1
ATOM 651 C CA . LYS A 1 80 ? -6.463 -9.108 5.442 1.00 93.56 80 LYS A CA 1
ATOM 652 C C . LYS A 1 80 ? -6.922 -7.655 5.298 1.00 93.56 80 LYS A C 1
ATOM 654 O O . LYS A 1 80 ? -7.294 -7.254 4.196 1.00 93.56 80 LYS A O 1
ATOM 659 N N . LEU A 1 81 ? -6.883 -6.867 6.376 1.00 91.69 81 LEU A N 1
ATOM 660 C CA . LEU A 1 81 ? -7.265 -5.445 6.391 1.00 91.69 81 LEU A CA 1
ATOM 661 C C . LEU A 1 81 ? -6.406 -4.588 5.453 1.00 91.69 81 LEU A C 1
ATOM 663 O O . LEU A 1 81 ? -6.915 -3.693 4.774 1.00 91.69 81 LEU A O 1
ATOM 667 N N . THR A 1 82 ? -5.109 -4.870 5.390 1.00 91.50 82 THR A N 1
ATOM 668 C CA . THR A 1 82 ? -4.168 -4.163 4.526 1.00 91.50 82 THR A CA 1
ATOM 669 C C . THR A 1 82 ? -4.454 -4.445 3.056 1.00 91.50 82 THR A C 1
ATOM 671 O O . THR A 1 82 ? -4.702 -3.492 2.314 1.00 91.50 82 THR A O 1
ATOM 674 N N . VAL A 1 83 ? -4.514 -5.723 2.659 1.00 92.12 83 VAL A N 1
ATOM 675 C CA . VAL A 1 83 ? -4.779 -6.159 1.275 1.00 92.12 83 VAL A CA 1
ATOM 676 C C . VAL A 1 83 ? -6.122 -5.626 0.785 1.00 92.12 83 VAL A C 1
ATOM 678 O O . VAL A 1 83 ? -6.194 -4.963 -0.247 1.00 92.12 83 VAL A O 1
ATOM 681 N N . SER A 1 84 ? -7.190 -5.870 1.548 1.00 90.75 84 SER A N 1
ATOM 682 C CA . SER A 1 84 ? -8.536 -5.407 1.195 1.00 90.75 84 SER A CA 1
ATOM 683 C C . SER A 1 84 ? -8.649 -3.882 1.197 1.00 90.75 84 SER A C 1
ATOM 685 O O . SER A 1 84 ? -9.266 -3.327 0.295 1.00 90.75 84 SER A O 1
ATOM 687 N N . GLY A 1 85 ? -8.000 -3.185 2.136 1.00 90.19 85 GLY A N 1
ATOM 688 C CA . GLY A 1 85 ? -7.957 -1.723 2.139 1.00 90.19 85 GLY A CA 1
ATOM 689 C C . GLY A 1 85 ? -7.281 -1.157 0.890 1.00 90.19 85 GLY A C 1
ATOM 690 O O . GLY A 1 85 ? -7.822 -0.245 0.275 1.00 90.19 85 GLY A O 1
ATOM 691 N N . PHE A 1 86 ? -6.153 -1.730 0.459 1.00 89.50 86 PHE A N 1
ATOM 692 C CA . PHE A 1 86 ? -5.513 -1.326 -0.795 1.00 89.50 86 PHE A CA 1
ATOM 693 C C . PHE A 1 86 ? -6.387 -1.648 -2.009 1.00 89.50 86 PHE A C 1
ATOM 695 O O . PHE A 1 86 ? -6.567 -0.785 -2.861 1.00 89.50 86 PHE A O 1
ATOM 702 N N . ALA A 1 87 ? -7.007 -2.830 -2.059 1.00 88.06 87 ALA A N 1
ATOM 703 C CA . ALA A 1 87 ? -7.940 -3.186 -3.128 1.00 88.06 87 ALA A CA 1
ATOM 704 C C . ALA A 1 87 ? -9.115 -2.194 -3.226 1.00 88.06 87 ALA A C 1
ATOM 706 O O . ALA A 1 87 ? -9.461 -1.751 -4.322 1.00 88.06 87 ALA A O 1
ATOM 707 N N . PHE A 1 88 ? -9.692 -1.785 -2.090 1.00 85.06 88 PHE A N 1
ATOM 708 C CA . PHE A 1 88 ? -10.719 -0.743 -2.059 1.00 85.06 88 PHE A CA 1
ATOM 709 C C . PHE A 1 88 ? -10.182 0.601 -2.548 1.00 85.06 88 PHE A C 1
ATOM 711 O O . PHE A 1 88 ? -10.825 1.232 -3.378 1.00 85.06 88 PHE A O 1
ATOM 718 N N . SER A 1 89 ? -8.995 1.023 -2.108 1.00 87.88 89 SER A N 1
ATOM 719 C CA . SER A 1 89 ? -8.380 2.253 -2.611 1.00 87.88 89 SER A CA 1
ATOM 720 C C . SER A 1 89 ? -8.173 2.217 -4.128 1.00 87.88 89 SER A C 1
ATOM 722 O O . SER A 1 89 ? -8.609 3.146 -4.797 1.00 87.88 89 SER A O 1
ATOM 724 N N . TYR A 1 90 ? -7.613 1.144 -4.693 1.00 82.94 90 TYR A N 1
ATOM 725 C CA . TYR A 1 90 ? -7.361 1.044 -6.138 1.00 82.94 90 TYR A CA 1
ATOM 726 C C . TYR A 1 90 ? -8.626 0.942 -6.996 1.00 82.94 90 TYR A C 1
ATOM 728 O O . TYR A 1 90 ? -8.603 1.317 -8.164 1.00 82.94 90 TYR A O 1
ATOM 736 N N . THR A 1 91 ? -9.729 0.441 -6.440 1.00 77.19 91 THR A N 1
ATOM 737 C CA . THR A 1 91 ? -11.003 0.320 -7.170 1.00 77.19 91 THR A CA 1
ATOM 738 C C . THR A 1 91 ? -11.879 1.566 -7.059 1.00 77.19 91 THR A C 1
ATOM 740 O O . THR A 1 91 ? -12.745 1.784 -7.906 1.00 77.19 91 THR A O 1
ATOM 743 N N . THR A 1 92 ? -11.664 2.404 -6.042 1.00 76.81 92 THR A N 1
ATOM 744 C CA . THR A 1 92 ? -12.388 3.671 -5.875 1.00 76.81 92 THR A CA 1
ATOM 745 C C . THR A 1 92 ? -11.666 4.850 -6.530 1.00 76.81 92 THR A C 1
ATOM 747 O O . THR A 1 92 ? -10.439 4.933 -6.457 1.00 76.81 92 THR A O 1
ATOM 750 N N . PRO A 1 93 ? -12.397 5.833 -7.089 1.00 65.06 93 PRO A N 1
ATOM 751 C CA . PRO A 1 93 ? -11.797 7.082 -7.539 1.00 65.06 93 PRO A CA 1
ATOM 752 C C . PRO A 1 93 ? -11.028 7.760 -6.410 1.00 65.06 93 PRO A C 1
ATOM 754 O O . PRO A 1 93 ? -11.456 7.751 -5.249 1.00 65.06 93 PRO A O 1
ATOM 757 N N . PHE A 1 94 ? -9.906 8.377 -6.770 1.00 70.75 94 PHE A N 1
ATOM 758 C CA . PHE A 1 94 ? -9.053 9.137 -5.854 1.00 70.75 94 PHE A CA 1
ATOM 759 C C . PHE A 1 94 ? -8.449 8.321 -4.696 1.00 70.75 94 PHE A C 1
ATOM 761 O O . PHE A 1 94 ? -7.954 8.910 -3.741 1.00 70.75 94 PHE A O 1
ATOM 768 N N . GLY A 1 95 ? -8.483 6.981 -4.729 1.00 73.94 95 GLY A N 1
ATOM 769 C CA . GLY A 1 95 ? -7.843 6.168 -3.686 1.00 73.94 95 GLY A CA 1
ATOM 770 C C . GLY A 1 95 ? -8.563 6.168 -2.331 1.00 73.94 95 GLY A C 1
ATOM 771 O O . GLY A 1 95 ? -8.015 5.676 -1.343 1.00 73.94 95 GLY A O 1
ATOM 772 N N . SER A 1 96 ? -9.776 6.720 -2.260 1.00 78.50 96 SER A N 1
ATOM 773 C CA . SER A 1 96 ? -10.428 7.116 -1.003 1.00 78.50 96 SER A CA 1
ATOM 774 C C . SER A 1 96 ? -11.126 5.983 -0.234 1.00 78.50 96 SER A C 1
ATOM 776 O O . SER A 1 96 ? -11.482 6.167 0.928 1.00 78.50 96 SER A O 1
ATOM 778 N N . GLY A 1 97 ? -11.313 4.803 -0.833 1.00 83.06 97 GLY A N 1
ATOM 779 C CA . GLY A 1 97 ? -12.093 3.706 -0.246 1.00 83.06 97 GLY A CA 1
ATOM 780 C C . GLY A 1 97 ? -11.400 2.897 0.857 1.00 83.06 97 GLY A C 1
ATOM 781 O O . GLY A 1 97 ? -12.073 2.344 1.728 1.00 83.06 97 GLY A O 1
ATOM 782 N N . GLY A 1 98 ? -10.068 2.817 0.856 1.00 87.75 98 GLY A N 1
ATOM 783 C CA . GLY A 1 98 ? -9.328 1.930 1.760 1.00 87.75 98 GLY A CA 1
ATOM 784 C C . GLY A 1 98 ? -9.344 2.356 3.227 1.00 87.75 98 GLY A C 1
ATOM 785 O O . GLY A 1 98 ? -9.553 1.526 4.113 1.00 87.75 98 GLY A O 1
ATOM 786 N N . ALA A 1 99 ? -9.163 3.651 3.494 1.00 88.06 99 ALA A N 1
ATOM 787 C CA . ALA A 1 99 ? -9.173 4.208 4.846 1.00 88.06 99 ALA A CA 1
ATOM 788 C C . ALA A 1 99 ? -10.520 4.014 5.580 1.00 88.06 99 ALA A C 1
ATOM 790 O O . ALA A 1 99 ? -10.509 3.427 6.666 1.00 88.06 99 ALA A O 1
ATOM 791 N N . PRO A 1 100 ? -11.687 4.409 5.023 1.00 89.25 100 PRO A N 1
ATOM 792 C CA . PRO A 1 100 ? -12.972 4.207 5.693 1.00 89.25 100 PRO A CA 1
ATOM 793 C C . PRO A 1 100 ? -13.302 2.724 5.888 1.00 89.25 100 PRO A C 1
ATOM 795 O O . PRO A 1 100 ? -13.877 2.363 6.913 1.00 89.25 100 PRO A O 1
ATOM 798 N N . TYR A 1 101 ? -12.889 1.848 4.965 1.00 91.06 101 TYR A N 1
ATOM 799 C CA . TYR A 1 101 ? -13.037 0.403 5.137 1.00 91.06 101 TYR A CA 1
ATOM 800 C C . TYR A 1 101 ? -12.245 -0.119 6.348 1.00 91.06 101 TYR A C 1
ATOM 802 O O . TYR A 1 101 ? -12.802 -0.827 7.189 1.00 91.06 101 TYR A O 1
ATOM 810 N N . ARG A 1 102 ? -10.965 0.264 6.481 1.00 91.50 102 ARG A N 1
ATOM 811 C CA . ARG A 1 102 ? -10.131 -0.154 7.620 1.00 91.50 102 ARG A CA 1
ATOM 812 C C . ARG A 1 102 ? -10.685 0.370 8.940 1.00 91.50 102 ARG A C 1
ATOM 814 O O . ARG A 1 102 ? -10.725 -0.385 9.903 1.00 91.50 102 ARG A O 1
ATOM 821 N N . VAL A 1 103 ? -11.165 1.617 8.978 1.00 92.12 103 VAL A N 1
ATOM 822 C CA . VAL A 1 103 ? -11.825 2.181 10.168 1.00 92.12 103 VAL A CA 1
ATOM 823 C C . VAL A 1 103 ? -13.081 1.392 10.515 1.00 92.12 103 VAL A C 1
ATOM 825 O O . VAL A 1 103 ? -13.260 1.026 11.671 1.00 92.12 103 VAL A O 1
ATOM 828 N N . MET A 1 104 ? -13.943 1.105 9.538 1.00 92.31 104 MET A N 1
ATOM 829 C CA . MET A 1 104 ? -15.189 0.372 9.763 1.00 92.31 104 MET A CA 1
ATOM 830 C C . MET A 1 104 ? -14.923 -1.007 10.376 1.00 92.31 104 MET A C 1
ATOM 832 O O . MET A 1 104 ? -15.518 -1.343 11.399 1.00 92.31 104 MET A O 1
ATOM 836 N N . GLU A 1 105 ? -14.015 -1.788 9.794 1.00 91.31 105 GLU A N 1
ATOM 837 C CA . GLU A 1 105 ? -13.733 -3.142 10.277 1.00 91.31 105 GLU A CA 1
ATOM 838 C C . GLU A 1 105 ? -12.976 -3.122 11.615 1.00 91.31 105 GLU A C 1
ATOM 840 O O . GLU A 1 105 ? -13.320 -3.859 12.539 1.00 91.31 105 GLU A O 1
ATOM 845 N N . LEU A 1 106 ? -12.012 -2.210 11.780 1.00 90.38 106 LEU A N 1
ATOM 846 C CA . LEU A 1 106 ? -11.251 -2.079 13.021 1.00 90.38 106 LEU A CA 1
ATOM 847 C C . LEU A 1 106 ? -12.106 -1.518 14.172 1.00 90.38 106 LEU A C 1
ATOM 849 O O . LEU A 1 106 ? -11.936 -1.925 15.320 1.00 90.38 106 LEU A O 1
ATOM 853 N N . SER A 1 107 ? -13.080 -0.648 13.882 1.00 90.50 107 SER A N 1
ATOM 854 C CA . SER A 1 107 ? -13.982 -0.073 14.891 1.00 90.50 107 SER A CA 1
ATOM 855 C C . SER A 1 107 ? -14.824 -1.128 15.603 1.00 90.50 107 SER A C 1
ATOM 857 O O . SER A 1 107 ? -15.076 -1.002 16.799 1.00 90.50 107 SER A O 1
ATOM 859 N N . ARG A 1 108 ? -15.185 -2.211 14.901 1.00 87.38 108 ARG A N 1
ATOM 860 C CA . ARG A 1 108 ? -15.886 -3.368 15.479 1.00 87.38 108 ARG A CA 1
ATOM 861 C C . ARG A 1 108 ? -15.012 -4.146 16.461 1.00 87.38 108 ARG A C 1
ATOM 863 O O . ARG A 1 108 ? -15.536 -4.833 17.331 1.00 87.38 108 ARG A O 1
ATOM 870 N N . TYR A 1 109 ? -13.690 -4.041 16.327 1.00 86.06 109 TYR A N 1
ATOM 871 C CA . TYR A 1 109 ? -12.729 -4.760 17.155 1.00 86.06 109 TYR A CA 1
ATOM 872 C C . TYR A 1 109 ? -12.275 -3.939 18.374 1.00 86.06 109 TYR A C 1
ATOM 874 O O . TYR A 1 109 ? -12.366 -4.437 19.501 1.00 86.06 109 TYR A O 1
ATOM 882 N N . ILE A 1 110 ? -11.841 -2.688 18.164 1.00 86.25 110 ILE A N 1
ATOM 883 C CA . ILE A 1 110 ? -11.173 -1.845 19.185 1.00 86.25 110 ILE A CA 1
ATOM 884 C C . ILE A 1 110 ? -11.945 -0.572 19.570 1.00 86.25 110 ILE A C 1
ATOM 886 O O . ILE A 1 110 ? -11.483 0.190 20.418 1.00 86.25 110 ILE A O 1
ATOM 890 N N . GLY A 1 111 ? -13.106 -0.330 18.954 1.00 87.31 111 GLY A N 1
ATOM 891 C CA . GLY A 1 111 ? -13.897 0.889 19.125 1.00 87.31 111 GLY A CA 1
ATOM 892 C C . GLY A 1 111 ? -13.587 1.975 18.087 1.00 87.31 111 GLY A C 1
ATOM 893 O O . GLY A 1 111 ? -12.492 2.058 17.529 1.00 87.31 111 GLY A O 1
ATOM 894 N N . THR A 1 112 ? -14.575 2.828 17.817 1.00 87.44 112 THR A N 1
ATOM 895 C CA . THR A 1 112 ? -14.558 3.856 16.761 1.00 87.44 112 THR A CA 1
ATOM 896 C C . THR A 1 112 ? -13.455 4.912 16.910 1.00 87.44 112 THR A C 1
ATOM 898 O O . THR A 1 112 ? -12.718 5.103 15.943 1.00 87.44 112 THR A O 1
ATOM 901 N N . PRO A 1 113 ? -13.270 5.578 18.071 1.00 87.06 113 PRO A N 1
ATOM 902 C CA . PRO A 1 113 ? -12.285 6.659 18.197 1.00 87.06 113 PRO A CA 1
ATOM 903 C C . PRO A 1 113 ? -10.852 6.179 17.949 1.00 87.06 113 PRO A C 1
ATOM 905 O O . PRO A 1 113 ? -10.062 6.839 17.276 1.00 87.06 113 PRO A O 1
ATOM 908 N N . ARG A 1 114 ? -10.535 4.980 18.449 1.00 85.19 114 ARG A N 1
ATOM 909 C CA . ARG A 1 114 ? -9.214 4.365 18.308 1.00 85.19 114 ARG A CA 1
ATOM 910 C C . ARG A 1 114 ? -8.977 3.881 16.888 1.00 85.19 114 ARG A C 1
ATOM 912 O O . ARG A 1 114 ? -7.938 4.184 16.323 1.00 85.19 114 ARG A O 1
ATOM 919 N N . ALA A 1 115 ? -9.960 3.218 16.278 1.00 89.50 115 ALA A N 1
ATOM 920 C CA . ALA A 1 115 ? -9.855 2.777 14.891 1.00 89.50 115 ALA A CA 1
ATOM 921 C C . ALA A 1 115 ? -9.591 3.941 13.925 1.00 89.50 115 ALA A C 1
ATOM 923 O O . ALA A 1 115 ? -8.740 3.821 13.046 1.00 89.50 115 ALA A O 1
ATOM 924 N N . VAL A 1 116 ? -10.273 5.077 14.112 1.00 91.31 116 VAL A N 1
ATOM 925 C CA . VAL A 1 116 ? -10.019 6.298 13.332 1.00 91.31 116 VAL A CA 1
ATOM 926 C C . VAL A 1 116 ? -8.592 6.795 13.558 1.00 91.31 116 VAL A C 1
ATOM 928 O O . VAL A 1 116 ? -7.877 7.028 12.586 1.0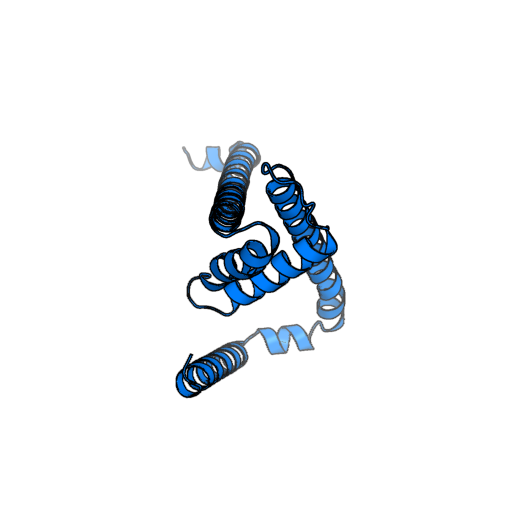0 91.31 116 VAL A O 1
ATOM 931 N N . SER A 1 117 ? -8.164 6.906 14.819 1.00 91.44 117 SER A N 1
ATOM 932 C CA . SER A 1 117 ? -6.822 7.381 15.173 1.00 91.44 117 SER A CA 1
ATOM 933 C C . SER A 1 117 ? -5.713 6.494 14.593 1.00 91.44 117 SER A C 1
ATOM 935 O O . SER A 1 117 ? -4.835 6.990 13.891 1.00 91.44 117 SER A O 1
ATOM 937 N N . SER A 1 118 ? -5.782 5.172 14.787 1.00 90.88 118 SER A N 1
ATOM 938 C CA . SER A 1 118 ? -4.772 4.232 14.288 1.00 90.88 118 SER A CA 1
ATOM 939 C C . SER A 1 118 ? -4.708 4.216 12.756 1.00 90.88 118 SER A C 1
ATOM 941 O O . SER A 1 118 ? -3.622 4.208 12.181 1.00 90.88 118 SER A O 1
ATOM 943 N N . VAL A 1 119 ? -5.852 4.255 12.060 1.00 91.06 119 VAL A N 1
ATOM 944 C CA . VAL A 1 119 ? -5.862 4.296 10.585 1.00 91.06 119 VAL A CA 1
ATOM 945 C C . VAL A 1 119 ? -5.330 5.629 10.059 1.00 91.06 119 VAL A C 1
ATOM 947 O O . VAL A 1 119 ? -4.582 5.636 9.076 1.00 91.06 119 VAL A O 1
ATOM 950 N N . ALA A 1 120 ? -5.669 6.745 10.705 1.00 91.56 120 ALA A N 1
ATOM 951 C CA . ALA A 1 120 ? -5.138 8.055 10.348 1.00 91.56 120 ALA A CA 1
ATOM 952 C C . ALA A 1 120 ? -3.618 8.104 10.551 1.00 91.56 120 ALA A C 1
ATOM 954 O O . ALA A 1 120 ? -2.895 8.467 9.626 1.00 91.56 120 ALA A O 1
ATOM 955 N N . LEU A 1 121 ? -3.124 7.658 11.709 1.00 91.94 121 LEU A N 1
ATOM 956 C CA . LEU A 1 121 ? -1.696 7.634 12.020 1.00 91.94 121 LEU A CA 1
ATOM 957 C C . LEU A 1 121 ? -0.920 6.723 11.059 1.00 91.94 121 LEU A C 1
ATOM 959 O O . LEU A 1 121 ? 0.125 7.126 10.552 1.00 91.94 121 LEU A O 1
ATOM 963 N N . TYR A 1 122 ? -1.456 5.541 10.734 1.00 91.81 122 TYR A N 1
ATOM 964 C CA . TYR A 1 122 ? -0.875 4.679 9.703 1.00 91.81 122 TYR A CA 1
ATOM 965 C C . TYR A 1 122 ? -0.814 5.382 8.342 1.00 91.81 122 TYR A C 1
ATOM 967 O O . TYR A 1 122 ? 0.205 5.311 7.662 1.00 91.81 122 TYR A O 1
ATOM 975 N N . SER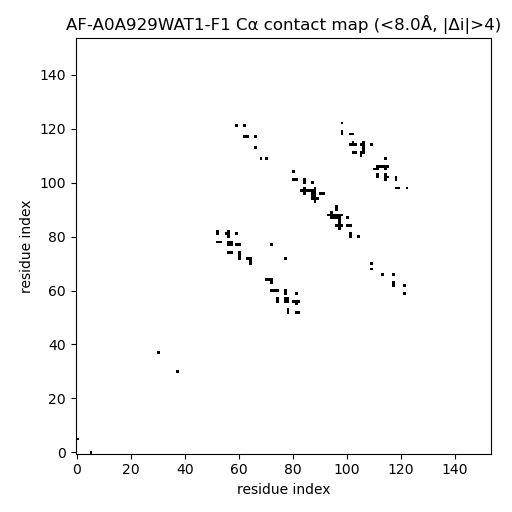 A 1 123 ? -1.882 6.078 7.942 1.00 89.44 123 SER A N 1
ATOM 976 C CA . SER A 1 123 ? -1.928 6.781 6.653 1.00 89.44 123 SER A CA 1
ATOM 977 C C . SER A 1 123 ? -0.900 7.913 6.596 1.00 89.44 123 SER A C 1
ATOM 979 O O . SER A 1 123 ? -0.191 8.046 5.600 1.00 89.44 123 SER A O 1
ATOM 981 N N . MET A 1 124 ? -0.763 8.680 7.682 1.00 91.00 124 MET A N 1
ATOM 982 C CA . MET A 1 124 ? 0.251 9.731 7.800 1.00 91.00 124 MET A CA 1
ATOM 983 C C . MET A 1 124 ? 1.660 9.148 7.729 1.00 91.00 124 MET A C 1
ATOM 985 O O . MET A 1 124 ? 2.469 9.625 6.941 1.00 91.00 124 MET A O 1
ATOM 989 N N . MET A 1 125 ? 1.931 8.071 8.474 1.00 92.31 125 MET A N 1
ATOM 990 C CA . MET A 1 125 ? 3.224 7.385 8.436 1.00 92.31 125 MET A CA 1
ATOM 991 C C . MET A 1 125 ? 3.538 6.863 7.030 1.00 92.31 125 MET A C 1
ATOM 993 O O . MET A 1 125 ? 4.631 7.082 6.522 1.00 92.31 125 MET A O 1
ATOM 997 N N . HIS A 1 126 ? 2.566 6.238 6.362 1.00 88.31 126 HIS A N 1
ATOM 998 C CA . HIS A 1 126 ? 2.738 5.697 5.017 1.00 88.31 126 HIS A CA 1
ATOM 999 C C . HIS A 1 126 ? 3.089 6.793 3.996 1.00 88.31 126 HIS A C 1
ATOM 1001 O O . HIS A 1 126 ? 4.010 6.603 3.194 1.00 88.31 126 HIS A O 1
ATOM 1007 N N . VAL A 1 127 ? 2.382 7.928 4.005 1.00 89.38 127 VAL A N 1
ATOM 1008 C CA . VAL A 1 127 ? 2.667 9.062 3.104 1.00 89.38 127 VAL A CA 1
ATOM 1009 C C . VAL A 1 127 ? 4.017 9.691 3.441 1.00 89.38 127 VAL A C 1
ATOM 1011 O O . VAL A 1 127 ? 4.821 9.956 2.549 1.00 89.38 127 VAL A O 1
ATOM 1014 N N . PHE A 1 128 ? 4.302 9.866 4.728 1.00 91.50 128 PHE A N 1
ATOM 1015 C CA . PHE A 1 128 ? 5.560 10.426 5.203 1.00 91.50 128 PHE A CA 1
ATOM 1016 C C . PHE A 1 128 ? 6.764 9.562 4.804 1.00 91.50 128 PHE A C 1
ATOM 1018 O O . PHE A 1 128 ? 7.760 10.085 4.312 1.00 91.50 128 PHE A O 1
ATOM 1025 N N . SER A 1 129 ? 6.664 8.233 4.901 1.00 91.19 129 SER A N 1
ATOM 1026 C CA . SER A 1 129 ? 7.720 7.329 4.433 1.00 91.19 129 SER A CA 1
ATOM 1027 C C . SER A 1 129 ? 7.979 7.457 2.931 1.00 91.19 129 SER A C 1
ATOM 1029 O O . SER A 1 129 ? 9.133 7.406 2.517 1.00 91.19 129 SER A O 1
ATOM 1031 N N . HIS A 1 130 ? 6.940 7.672 2.113 1.00 89.38 130 HIS A N 1
ATOM 1032 C CA . HIS A 1 130 ? 7.127 7.927 0.679 1.00 89.38 130 HIS A CA 1
ATOM 1033 C C . HIS A 1 130 ? 7.862 9.243 0.457 1.00 89.38 130 HIS A C 1
ATOM 1035 O O . HIS A 1 130 ? 8.812 9.283 -0.317 1.00 89.38 130 HIS A O 1
ATOM 1041 N N . PHE A 1 131 ? 7.467 10.300 1.167 1.00 93.38 131 PHE A N 1
ATOM 1042 C CA . PHE A 1 131 ? 8.137 11.594 1.083 1.00 93.38 131 PHE A CA 1
ATOM 1043 C C . PHE A 1 131 ? 9.638 11.482 1.391 1.00 93.38 131 PHE A C 1
ATOM 1045 O O . PHE A 1 131 ? 10.461 11.970 0.615 1.00 93.38 131 PHE A O 1
ATOM 1052 N N . PHE A 1 132 ? 10.006 10.778 2.465 1.00 94.25 132 PHE A N 1
ATOM 1053 C CA . PHE A 1 132 ? 11.412 10.553 2.809 1.00 94.25 132 PHE A CA 1
ATOM 1054 C C . PHE A 1 132 ? 12.139 9.695 1.778 1.00 94.25 132 PHE A C 1
ATOM 1056 O O . PHE A 1 132 ? 13.247 10.052 1.397 1.00 94.25 132 PHE A O 1
ATOM 1063 N N . LEU A 1 133 ? 11.523 8.615 1.294 1.00 93.62 133 LEU A N 1
ATOM 1064 C CA . LEU A 1 133 ? 12.111 7.750 0.269 1.00 93.62 133 LEU A CA 1
ATOM 1065 C C . LEU A 1 133 ? 12.422 8.525 -1.015 1.00 93.62 133 LEU A C 1
ATOM 1067 O O . LEU A 1 133 ? 13.521 8.412 -1.550 1.00 93.62 133 LEU A O 1
ATOM 1071 N N . TRP A 1 134 ? 11.482 9.335 -1.501 1.00 93.75 134 TRP A N 1
ATOM 1072 C CA . TRP A 1 134 ? 11.691 10.126 -2.714 1.00 93.75 134 TRP A CA 1
ATOM 1073 C C . TRP A 1 134 ? 12.726 11.231 -2.508 1.00 93.75 134 TRP A C 1
ATOM 1075 O O . TRP A 1 134 ? 13.560 11.460 -3.381 1.00 93.75 134 TRP A O 1
ATOM 1085 N N . THR A 1 135 ? 12.719 11.882 -1.343 1.00 94.25 135 THR A N 1
ATOM 1086 C CA . THR A 1 135 ? 13.692 12.936 -1.022 1.00 94.25 135 THR A CA 1
ATOM 1087 C C . THR A 1 135 ? 15.109 12.375 -0.920 1.00 94.25 135 THR A C 1
ATOM 1089 O O . THR A 1 135 ? 16.035 12.936 -1.499 1.00 94.25 135 THR A O 1
ATOM 1092 N N . THR A 1 136 ? 15.304 11.246 -0.233 1.00 95.12 136 THR A N 1
ATOM 1093 C CA . THR A 1 136 ? 16.627 10.612 -0.131 1.00 95.12 136 THR A CA 1
ATOM 1094 C C . THR A 1 136 ? 17.092 10.056 -1.470 1.00 95.12 136 THR A C 1
ATOM 1096 O O . THR A 1 136 ? 18.269 10.198 -1.790 1.00 95.12 136 THR A O 1
ATOM 1099 N N . ALA A 1 137 ? 16.190 9.502 -2.287 1.00 94.56 137 ALA A N 1
ATOM 1100 C CA . ALA A 1 137 ? 16.507 9.077 -3.648 1.00 94.56 137 ALA A CA 1
ATOM 1101 C C . ALA A 1 137 ? 16.965 10.254 -4.525 1.00 94.56 137 ALA A C 1
ATOM 1103 O O . ALA A 1 137 ? 17.956 10.125 -5.242 1.00 94.56 137 ALA A O 1
ATOM 1104 N N . LEU A 1 138 ? 16.301 11.412 -4.431 1.00 93.88 138 LEU A N 1
ATOM 1105 C CA . LEU A 1 138 ? 16.701 12.632 -5.139 1.00 93.88 138 LEU A CA 1
ATOM 1106 C C . LEU A 1 138 ? 18.094 13.105 -4.703 1.00 93.88 138 LEU A C 1
ATOM 1108 O O . LEU A 1 138 ? 18.943 13.377 -5.548 1.00 93.88 138 LEU A O 1
ATOM 1112 N N . LEU A 1 139 ? 18.350 13.168 -3.393 1.00 93.62 139 LEU A N 1
ATOM 1113 C CA . LEU A 1 139 ? 19.660 13.553 -2.861 1.00 93.62 139 LEU A CA 1
ATOM 1114 C C . LEU A 1 139 ? 20.757 12.574 -3.300 1.00 93.62 139 LEU A C 1
ATOM 1116 O O . LEU A 1 139 ? 21.817 12.999 -3.750 1.00 93.62 139 LEU A O 1
ATOM 1120 N N . ALA A 1 140 ? 20.492 11.268 -3.221 1.00 93.62 140 ALA A N 1
ATOM 1121 C CA . ALA A 1 140 ? 21.424 10.236 -3.662 1.00 93.62 140 ALA A CA 1
ATOM 1122 C C . ALA A 1 140 ? 21.719 10.339 -5.165 1.00 93.62 140 ALA A C 1
ATOM 1124 O O . ALA A 1 140 ? 22.874 10.219 -5.567 1.00 93.62 140 ALA A O 1
ATOM 1125 N N . PHE A 1 141 ? 20.703 10.612 -5.989 1.00 92.12 141 PHE A N 1
ATOM 1126 C CA . PHE A 1 141 ? 20.872 10.835 -7.424 1.00 92.12 141 PHE A CA 1
ATOM 1127 C C . PHE A 1 141 ? 21.783 12.034 -7.706 1.00 92.12 141 PHE A C 1
ATOM 1129 O O . PHE A 1 141 ? 22.722 11.905 -8.492 1.00 92.12 141 PHE A O 1
ATOM 1136 N N . VAL A 1 142 ? 21.541 13.162 -7.027 1.00 90.62 142 VAL A N 1
ATOM 1137 C CA . VAL A 1 142 ? 22.338 14.390 -7.165 1.00 90.62 142 VAL A CA 1
ATOM 1138 C C . VAL A 1 142 ? 23.795 14.158 -6.777 1.00 90.62 142 VAL A C 1
ATOM 1140 O O . VAL A 1 142 ? 24.685 14.596 -7.495 1.00 90.62 142 VAL A O 1
ATOM 1143 N N . ILE A 1 143 ? 24.042 13.443 -5.677 1.00 90.56 143 ILE A N 1
ATOM 1144 C CA . ILE A 1 143 ? 25.399 13.114 -5.220 1.00 90.56 143 ILE A CA 1
ATOM 1145 C C . ILE A 1 143 ? 26.093 12.176 -6.215 1.00 90.56 143 ILE A C 1
ATOM 1147 O O . ILE A 1 143 ? 27.231 12.424 -6.598 1.00 90.56 143 ILE A O 1
ATOM 1151 N N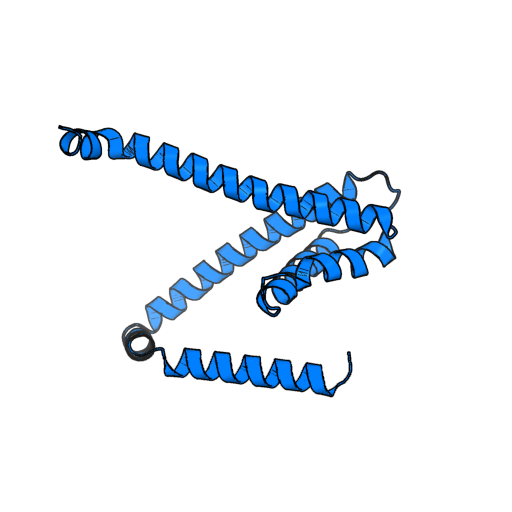 . ALA A 1 144 ? 25.414 11.116 -6.661 1.00 90.06 144 ALA A N 1
ATOM 1152 C CA . ALA A 1 144 ? 25.999 10.120 -7.558 1.00 90.06 144 ALA A CA 1
ATOM 1153 C C . ALA A 1 144 ? 26.304 10.666 -8.963 1.00 90.06 144 ALA A C 1
ATOM 1155 O O . ALA A 1 144 ? 27.221 10.182 -9.617 1.00 90.06 144 ALA A O 1
ATOM 1156 N N . HIS A 1 145 ? 25.545 11.662 -9.428 1.00 86.38 145 HIS A N 1
ATOM 1157 C CA . HIS A 1 145 ? 25.702 12.261 -10.759 1.00 86.38 145 HIS A CA 1
ATOM 1158 C C . HIS A 1 145 ? 26.260 13.685 -10.703 1.00 86.38 145 HIS A C 1
ATOM 1160 O O . HIS A 1 145 ? 26.159 14.427 -11.683 1.00 86.38 145 HIS A O 1
ATOM 1166 N N . PHE A 1 146 ? 26.854 14.080 -9.574 1.00 80.81 146 PHE A N 1
ATOM 1167 C CA . PHE A 1 146 ? 27.366 15.432 -9.376 1.00 80.81 146 PHE A CA 1
ATOM 1168 C C . PHE A 1 146 ? 28.406 15.814 -10.442 1.00 80.81 146 PHE A C 1
ATOM 1170 O O . PHE A 1 146 ? 28.320 16.897 -11.015 1.00 80.81 146 PHE A O 1
ATOM 1177 N N . ASP A 1 147 ? 29.309 14.893 -10.792 1.00 75.44 147 ASP A N 1
ATOM 1178 C CA . ASP A 1 147 ? 30.360 15.105 -11.802 1.00 75.44 147 ASP A CA 1
ATOM 1179 C C . ASP A 1 147 ? 29.818 15.270 -13.233 1.00 75.44 147 ASP A C 1
ATOM 1181 O O . ASP A 1 147 ? 30.411 15.959 -14.058 1.00 75.44 147 ASP A O 1
ATOM 1185 N N . VAL A 1 148 ? 28.669 14.663 -13.544 1.00 74.25 148 VAL A N 1
ATOM 1186 C CA . VAL A 1 148 ? 28.012 14.828 -14.851 1.00 74.25 148 VAL A CA 1
ATOM 1187 C C . VAL A 1 148 ? 27.246 16.151 -14.890 1.00 74.25 148 VAL A C 1
ATOM 1189 O O . VAL A 1 148 ? 27.261 16.847 -15.903 1.00 74.25 148 VAL A O 1
ATOM 1192 N N . MET A 1 149 ? 26.611 16.543 -13.783 1.00 63.94 149 MET A N 1
ATOM 1193 C CA . MET A 1 149 ? 25.843 17.789 -13.700 1.00 63.94 149 MET A CA 1
ATOM 1194 C C . MET A 1 149 ? 26.721 19.045 -13.654 1.00 63.94 149 MET A C 1
ATOM 1196 O O . MET A 1 149 ? 26.315 20.079 -14.180 1.00 63.94 149 MET A O 1
ATOM 1200 N N . THR A 1 150 ? 27.926 18.982 -13.079 1.00 60.69 150 THR A N 1
ATOM 1201 C CA . THR A 1 150 ? 28.859 20.124 -13.045 1.00 60.69 150 THR A CA 1
ATOM 1202 C C . THR A 1 150 ? 29.299 20.576 -14.437 1.00 60.69 150 THR A C 1
ATOM 1204 O O . THR A 1 150 ? 29.507 21.769 -14.630 1.00 60.69 150 THR A O 1
ATOM 1207 N N . THR A 1 151 ? 29.355 19.675 -15.427 1.00 59.91 151 THR A N 1
ATOM 1208 C CA . THR A 1 151 ? 29.643 20.040 -16.831 1.00 59.91 151 THR A CA 1
ATOM 1209 C C . THR A 1 151 ? 28.524 20.829 -17.523 1.00 59.91 151 THR A C 1
ATOM 1211 O O . THR A 1 151 ? 28.783 21.469 -18.533 1.00 59.91 151 THR A O 1
ATOM 1214 N N . TRP A 1 152 ? 27.300 20.803 -16.983 1.00 56.28 152 TRP A N 1
ATOM 1215 C CA . TRP A 1 152 ? 26.135 21.557 -17.477 1.00 56.28 152 TRP A CA 1
ATOM 1216 C C . TRP A 1 152 ? 25.893 22.879 -16.731 1.00 56.28 152 TRP A C 1
ATOM 1218 O O . TRP A 1 152 ? 25.080 23.689 -17.168 1.00 56.28 152 TRP A O 1
ATOM 1228 N N . LEU A 1 153 ? 26.537 23.072 -15.576 1.00 59.84 153 LEU A N 1
ATOM 1229 C CA . LEU A 1 153 ? 26.378 24.244 -14.702 1.00 59.84 153 LEU A CA 1
ATOM 1230 C C . LEU A 1 153 ? 27.427 25.345 -14.963 1.00 59.84 153 LEU A C 1
ATOM 1232 O O . LEU A 1 153 ? 27.489 26.314 -14.206 1.00 59.84 153 LEU A O 1
ATOM 1236 N N . TRP A 1 154 ? 28.211 25.198 -16.033 1.00 52.69 154 TRP A N 1
ATOM 1237 C CA . TRP A 1 154 ? 29.147 26.172 -16.599 1.00 52.69 154 TRP A CA 1
ATOM 1238 C C . TRP A 1 154 ? 28.808 26.418 -18.068 1.00 52.69 154 TRP A C 1
ATOM 1240 O O . TRP A 1 154 ? 29.001 27.569 -18.517 1.00 52.69 154 TRP A O 1
#

Radius of gyration: 21.13 Å; Cα contacts (8 Å, |Δi|>4): 80; chains: 1; bounding box: 59×43×56 Å

Foldseek 3Di:
DPVVVVVVLVVVVVVVVVVVVVPPVCVVVVCVVCVPVVVVCVCVVVVVVVVVLLVLLVLLQVLLQPPPDPDHDDSVNSSVLSVVLQVLLVSDPPRPGSLVSQLVVVCVPGNNVSSNVSSVVSVVVVVVVVVVVVVVVVVVVCVVCVVVVVVVVD